Protein AF-Q63197-F1 (afdb_monomer)

Organism: Rattus norvegicus (NCBI:txid10116)

Structure (mmCIF, N/CA/C/O backbone):
data_AF-Q63197-F1
#
_entry.id   AF-Q63197-F1
#
loop_
_atom_site.group_PDB
_atom_site.id
_atom_site.type_symbol
_atom_site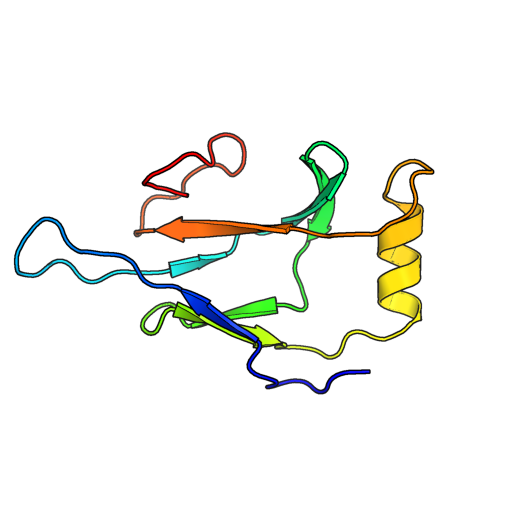.label_atom_id
_atom_site.label_alt_id
_atom_site.label_comp_id
_atom_site.label_asym_id
_atom_site.label_entity_id
_atom_site.label_seq_id
_atom_site.pdbx_PDB_ins_code
_atom_site.Cartn_x
_atom_site.Cartn_y
_atom_site.Cartn_z
_atom_site.occupancy
_atom_site.B_iso_or_equiv
_atom_site.auth_seq_id
_atom_site.auth_comp_id
_atom_site.auth_asym_id
_atom_site.auth_atom_id
_atom_site.pdbx_PDB_model_num
ATOM 1 N N . ASP A 1 1 ? 5.949 -14.709 -10.144 1.00 86.06 1 ASP A N 1
ATOM 2 C CA . ASP A 1 1 ? 4.489 -14.543 -10.277 1.00 86.06 1 ASP A CA 1
ATOM 3 C C . ASP A 1 1 ? 3.784 -15.011 -9.010 1.00 86.06 1 ASP A C 1
ATOM 5 O O . ASP A 1 1 ? 3.455 -16.183 -8.872 1.00 86.06 1 ASP A O 1
ATOM 9 N N . GLN A 1 2 ? 3.623 -14.119 -8.028 1.00 91.81 2 GLN A N 1
ATOM 10 C CA . GLN A 1 2 ? 2.779 -14.414 -6.863 1.00 91.81 2 GLN A CA 1
ATOM 11 C C . GLN A 1 2 ? 1.305 -14.344 -7.283 1.00 91.81 2 GLN A C 1
ATOM 13 O O . GLN A 1 2 ? 0.933 -13.479 -8.076 1.00 91.81 2 GLN A O 1
ATOM 18 N N . ALA A 1 3 ? 0.474 -15.257 -6.779 1.00 94.75 3 ALA A N 1
ATOM 19 C CA . ALA A 1 3 ? -0.929 -15.349 -7.172 1.00 94.75 3 ALA A CA 1
ATOM 20 C C . ALA A 1 3 ? -1.795 -14.257 -6.519 1.00 94.75 3 ALA A C 1
ATOM 22 O O . ALA A 1 3 ? -1.486 -13.758 -5.433 1.00 94.75 3 ALA A O 1
ATOM 23 N N . ALA A 1 4 ? -2.922 -13.934 -7.156 1.00 96.25 4 ALA A N 1
ATOM 24 C CA . ALA A 1 4 ? -3.973 -13.132 -6.536 1.00 96.25 4 ALA A CA 1
ATOM 25 C C . ALA A 1 4 ? -4.493 -13.800 -5.247 1.00 96.25 4 ALA A C 1
ATOM 27 O O . ALA A 1 4 ? -4.505 -15.024 -5.118 1.00 96.25 4 ALA A O 1
ATOM 28 N N . GLY A 1 5 ? -4.905 -12.984 -4.284 1.00 95.94 5 GLY A N 1
ATOM 29 C CA . GLY A 1 5 ? -5.305 -13.387 -2.938 1.00 95.94 5 GLY A CA 1
ATOM 30 C C . GLY A 1 5 ? -4.145 -13.625 -1.966 1.00 95.94 5 GLY A C 1
ATOM 31 O O . GLY A 1 5 ? -4.399 -13.933 -0.804 1.00 95.94 5 GLY A O 1
ATOM 32 N N . THR A 1 6 ? -2.883 -13.489 -2.393 1.00 97.88 6 THR A N 1
ATOM 33 C CA . THR A 1 6 ? -1.731 -13.729 -1.507 1.00 97.88 6 THR A CA 1
ATOM 34 C C . THR A 1 6 ? -1.669 -12.663 -0.404 1.00 97.88 6 THR A C 1
ATOM 36 O O . THR A 1 6 ? -1.528 -11.480 -0.730 1.00 97.88 6 THR A O 1
ATOM 39 N N . PRO A 1 7 ? -1.737 -13.041 0.887 1.00 97.62 7 PRO A N 1
ATOM 40 C CA . PRO A 1 7 ? -1.566 -12.098 1.984 1.00 97.62 7 PRO A CA 1
ATOM 41 C C . PRO A 1 7 ? -0.109 -11.630 2.061 1.00 97.62 7 PRO A C 1
ATOM 43 O O . PRO A 1 7 ? 0.816 -12.429 1.911 1.00 97.62 7 PRO A O 1
ATOM 46 N N . LEU A 1 8 ? 0.090 -10.336 2.309 1.00 97.50 8 LEU A N 1
ATOM 47 C CA . LEU A 1 8 ? 1.413 -9.718 2.394 1.00 97.50 8 LEU A CA 1
ATOM 48 C C . LEU A 1 8 ? 1.792 -9.424 3.847 1.00 97.50 8 LEU A C 1
ATOM 50 O O . LEU A 1 8 ? 2.785 -9.951 4.342 1.00 97.50 8 LEU A O 1
ATOM 54 N N . LEU A 1 9 ? 1.012 -8.579 4.528 1.00 98.12 9 LEU A N 1
ATOM 55 C CA . LEU A 1 9 ? 1.285 -8.143 5.901 1.00 98.12 9 LEU A CA 1
ATOM 56 C C . LEU A 1 9 ? 0.049 -7.522 6.559 1.00 98.12 9 LEU A C 1
ATOM 58 O O . LEU A 1 9 ? -0.876 -7.098 5.871 1.00 98.12 9 LEU A O 1
ATOM 62 N N . TYR A 1 10 ? 0.070 -7.418 7.888 1.00 97.88 10 TYR A N 1
ATOM 63 C CA . TYR A 1 10 ? -0.922 -6.673 8.667 1.00 97.88 10 TYR A CA 1
ATOM 64 C C . TYR A 1 10 ? -0.350 -5.342 9.150 1.00 97.88 10 TYR A C 1
ATOM 66 O O . TYR A 1 10 ? 0.764 -5.300 9.679 1.00 97.88 10 TYR A O 1
ATOM 74 N N . VAL A 1 11 ? -1.140 -4.276 9.040 1.00 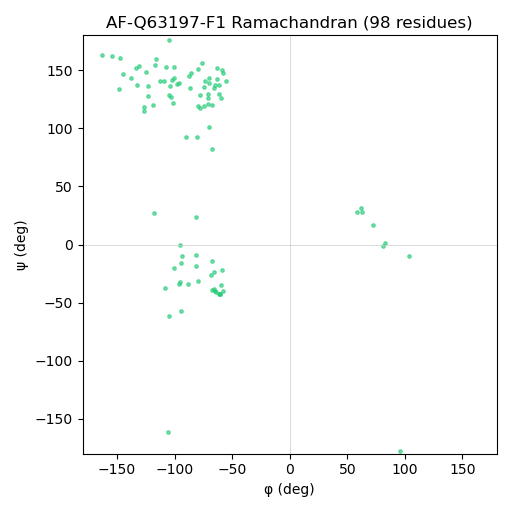96.94 11 VAL A N 1
ATOM 75 C CA . VAL A 1 11 ? -0.887 -3.005 9.728 1.00 96.94 11 VAL A CA 1
ATOM 76 C C . VAL A 1 11 ? -1.763 -2.879 10.967 1.00 96.94 11 VAL A C 1
ATOM 78 O O . VAL A 1 11 ? -2.848 -3.449 11.044 1.00 96.94 11 VAL A O 1
ATOM 81 N N . HIS A 1 12 ? -1.282 -2.123 11.949 1.00 95.88 12 HIS A N 1
ATOM 82 C CA . HIS A 1 12 ? -1.979 -1.912 13.211 1.00 95.88 12 HIS A CA 1
ATOM 83 C C . HIS A 1 12 ? -1.989 -0.426 13.546 1.00 95.88 12 HIS A C 1
ATOM 85 O O . HIS A 1 12 ? -0.967 0.248 13.426 1.00 95.88 12 HIS A O 1
ATOM 91 N N . ALA A 1 13 ? -3.138 0.058 14.004 1.00 94.81 13 ALA A N 1
ATOM 92 C CA . ALA A 1 13 ? -3.306 1.407 14.516 1.00 94.81 13 ALA A CA 1
ATOM 93 C C . ALA A 1 13 ? -3.845 1.330 15.941 1.00 94.81 13 ALA A C 1
ATOM 95 O O . ALA A 1 13 ? -4.828 0.633 16.210 1.00 94.81 13 ALA A O 1
ATOM 96 N N . LEU A 1 14 ? -3.166 2.018 16.854 1.00 93.81 14 LEU A N 1
ATOM 97 C CA . LEU A 1 14 ? -3.623 2.157 18.228 1.00 93.81 14 LEU A CA 1
ATOM 98 C C . LEU A 1 14 ? -4.702 3.238 18.293 1.00 93.81 14 LEU A C 1
ATOM 100 O O . LEU A 1 14 ? -4.734 4.143 17.465 1.00 93.81 14 LEU A O 1
ATOM 104 N N . ARG A 1 15 ? -5.604 3.092 19.260 1.00 92.06 15 ARG A N 1
ATOM 105 C CA . ARG A 1 15 ? -6.725 4.006 19.476 1.00 92.06 15 ARG A CA 1
ATOM 106 C C . ARG A 1 15 ? -6.417 4.918 20.642 1.00 92.06 15 ARG A C 1
ATOM 108 O O . ARG A 1 15 ? -5.907 4.439 21.656 1.00 92.06 15 ARG A O 1
ATOM 115 N N . ASP A 1 16 ? -6.812 6.171 20.511 1.00 91.44 16 ASP A N 1
ATOM 116 C CA . ASP A 1 16 ? -6.647 7.174 21.554 1.00 91.44 16 ASP A CA 1
ATOM 117 C C . ASP A 1 16 ? -7.856 7.175 22.499 1.00 91.44 16 ASP A C 1
ATOM 119 O O . ASP A 1 16 ? -7.701 7.353 23.710 1.00 91.44 16 ASP A O 1
ATOM 123 N N . ALA A 1 17 ? -9.059 6.900 21.975 1.00 93.56 17 ALA A N 1
ATOM 124 C CA . ALA A 1 17 ? -10.299 6.873 22.749 1.00 93.56 17 ALA A CA 1
ATOM 125 C C . ALA A 1 17 ? -11.087 5.548 22.627 1.00 93.56 17 ALA A C 1
ATOM 127 O O . ALA A 1 17 ? -11.108 4.900 21.571 1.00 93.56 17 ALA A O 1
ATOM 128 N N . PRO A 1 18 ? -11.811 5.133 23.689 1.00 91.75 18 PRO A N 1
ATOM 129 C CA . PRO A 1 18 ? -12.749 4.019 23.605 1.00 91.75 18 PRO A CA 1
ATOM 130 C C . PRO A 1 18 ? -13.845 4.302 22.570 1.00 91.75 18 PRO A C 1
ATOM 132 O O . PRO A 1 18 ? -14.539 5.311 22.652 1.00 91.75 18 PRO A O 1
ATOM 135 N N . GLY A 1 19 ? -14.023 3.388 21.615 1.00 89.56 19 GLY A N 1
ATOM 136 C CA . GLY A 1 19 ? -15.039 3.500 20.560 1.00 89.56 19 GLY A CA 1
ATOM 137 C C . GLY A 1 19 ? -14.495 3.906 19.192 1.00 89.56 19 GLY A C 1
ATOM 138 O O . GLY A 1 19 ? -15.210 3.765 18.204 1.00 89.56 19 GLY A O 1
ATOM 139 N N . GLU A 1 20 ? -13.229 4.319 19.097 1.00 90.75 20 GLU A N 1
ATOM 140 C CA . GLU A 1 20 ? -12.578 4.480 17.798 1.00 90.75 20 GLU A CA 1
ATOM 141 C C . GLU A 1 20 ? -12.486 3.126 17.080 1.00 90.75 20 GLU A C 1
ATOM 143 O O . GLU A 1 20 ? -12.273 2.074 17.699 1.00 90.75 20 GLU A O 1
ATOM 148 N N . VAL A 1 21 ? -12.672 3.144 15.763 1.00 90.94 21 VAL A N 1
ATOM 149 C CA . VAL A 1 21 ? -12.504 1.978 14.892 1.00 90.94 21 VAL A CA 1
ATOM 150 C C . VAL A 1 21 ? -11.549 2.396 13.780 1.00 90.94 21 VAL A C 1
ATOM 152 O O . VAL A 1 21 ? -11.870 3.338 13.049 1.00 90.94 21 VAL A O 1
ATOM 155 N N . PRO A 1 22 ? -10.372 1.757 13.655 1.00 91.56 22 PRO A N 1
ATOM 156 C CA . PRO A 1 22 ? -9.453 2.088 12.582 1.00 91.56 22 PRO A CA 1
ATOM 157 C C . PRO A 1 22 ? -10.096 1.736 11.240 1.00 91.56 22 PRO A C 1
ATOM 159 O O . PRO A 1 22 ? -10.719 0.687 11.086 1.00 91.56 22 PRO A O 1
ATOM 162 N N . SER A 1 23 ? -9.943 2.633 10.273 1.00 93.69 23 SER A N 1
ATOM 163 C CA . SER A 1 23 ? -10.330 2.393 8.889 1.00 93.69 23 SER A CA 1
ATOM 164 C C . SER A 1 23 ? -9.126 2.681 8.015 1.00 93.69 23 SER A C 1
ATOM 166 O O . SER A 1 23 ? -8.646 3.815 7.983 1.00 93.69 23 SER A O 1
ATOM 168 N N . PHE A 1 24 ? -8.616 1.643 7.362 1.00 94.62 24 PHE A N 1
ATOM 169 C CA . PHE A 1 24 ? -7.414 1.732 6.544 1.00 94.62 24 PHE A CA 1
ATOM 170 C C . PHE A 1 24 ? -7.760 1.943 5.074 1.00 94.62 24 PHE A C 1
ATOM 172 O O . PHE A 1 24 ? -8.672 1.310 4.537 1.00 94.62 24 PHE A O 1
ATOM 179 N N . ARG A 1 25 ? -7.000 2.806 4.399 1.00 93.44 25 ARG A N 1
ATOM 180 C CA . ARG A 1 25 ? -7.088 3.014 2.949 1.00 93.44 25 ARG A CA 1
ATOM 181 C C . ARG A 1 25 ? -5.694 3.118 2.351 1.00 93.44 25 ARG A C 1
ATOM 183 O O . ARG A 1 25 ? -4.803 3.693 2.964 1.00 93.44 25 ARG A O 1
ATOM 190 N N . LEU A 1 26 ? -5.508 2.576 1.154 1.00 93.56 26 LEU A N 1
ATOM 191 C CA . LEU A 1 26 ? -4.264 2.749 0.408 1.00 93.56 26 LEU A CA 1
ATOM 192 C C . LEU A 1 26 ? -4.301 4.040 -0.403 1.00 93.56 26 LEU A C 1
ATOM 194 O O . LEU A 1 26 ? -5.356 4.449 -0.890 1.00 93.56 26 LEU A O 1
ATOM 198 N N . GLY A 1 27 ? -3.130 4.647 -0.569 1.00 92.50 27 GLY A N 1
ATOM 199 C CA . GLY A 1 27 ? -2.896 5.600 -1.642 1.00 92.50 27 GLY A CA 1
ATOM 200 C C . GLY A 1 27 ? -3.143 4.956 -3.007 1.00 92.50 27 GLY A C 1
ATOM 201 O O . GLY A 1 27 ? -2.954 3.753 -3.202 1.00 92.50 27 GLY A O 1
ATOM 202 N N . GLN A 1 28 ? -3.562 5.783 -3.951 1.00 92.56 28 GLN A N 1
ATOM 203 C CA . GLN A 1 28 ? -3.797 5.447 -5.341 1.00 92.56 28 GLN A CA 1
ATOM 204 C C . GLN A 1 28 ? -2.500 5.128 -6.088 1.00 92.56 28 GLN A C 1
ATOM 206 O O . GLN A 1 28 ? -2.570 4.386 -7.054 1.00 92.56 28 GLN A O 1
ATOM 211 N N . TYR A 1 29 ? -1.332 5.643 -5.687 1.00 93.69 29 TYR A N 1
ATOM 212 C CA . TYR A 1 29 ? -0.096 5.490 -6.471 1.00 93.69 29 TYR A CA 1
ATOM 213 C C . TYR A 1 29 ? 0.968 4.619 -5.799 1.00 93.69 29 TYR A C 1
ATOM 215 O O . TYR A 1 29 ? 1.239 4.736 -4.604 1.00 93.69 29 TYR A O 1
ATOM 223 N N . LEU A 1 30 ? 1.646 3.812 -6.618 1.00 94.00 30 LEU A N 1
ATOM 224 C CA . LEU A 1 30 ? 2.939 3.216 -6.309 1.00 94.00 30 LEU A CA 1
ATOM 225 C C . LEU A 1 30 ? 4.039 4.254 -6.495 1.00 94.00 30 LEU A C 1
ATOM 227 O O . LEU A 1 30 ? 4.171 4.879 -7.555 1.00 94.00 30 LEU A O 1
ATOM 231 N N . TYR A 1 31 ? 4.866 4.391 -5.471 1.00 92.19 31 TYR A N 1
ATOM 232 C CA . TYR A 1 31 ? 5.979 5.317 -5.462 1.00 92.19 31 TYR A CA 1
ATOM 233 C C . TYR A 1 31 ? 7.316 4.578 -5.550 1.00 92.19 31 TYR A C 1
ATOM 235 O O . TYR A 1 31 ? 7.510 3.525 -4.944 1.00 92.19 31 TYR A O 1
ATOM 243 N N . GLY A 1 32 ? 8.238 5.154 -6.315 1.00 89.88 32 GLY A N 1
ATOM 244 C CA . GLY A 1 32 ? 9.622 4.721 -6.454 1.00 89.88 32 GLY A CA 1
ATOM 245 C C . GLY A 1 32 ? 10.585 5.651 -5.727 1.00 89.88 32 GLY A C 1
ATOM 246 O O . GLY A 1 32 ? 10.202 6.454 -4.872 1.00 89.88 32 GLY A O 1
ATOM 247 N N . VAL A 1 33 ? 11.862 5.578 -6.096 1.00 82.81 33 VAL A N 1
ATOM 248 C CA . VAL A 1 33 ? 12.936 6.333 -5.432 1.00 82.81 33 VAL A CA 1
ATOM 249 C C . VAL A 1 33 ? 12.615 7.839 -5.420 1.00 82.81 33 VAL A C 1
ATOM 251 O O . VAL A 1 33 ? 12.035 8.384 -6.362 1.00 82.81 33 VAL A O 1
ATOM 254 N N . TYR A 1 34 ? 12.938 8.509 -4.309 1.00 82.19 34 TYR A N 1
ATOM 255 C CA . TYR A 1 34 ? 12.663 9.936 -4.076 1.00 82.19 34 TYR A CA 1
ATOM 256 C C . TYR A 1 34 ? 11.180 10.348 -4.159 1.00 82.19 34 TYR A C 1
ATOM 258 O O . TYR A 1 34 ? 10.880 11.501 -4.452 1.00 82.19 34 TYR A O 1
ATOM 266 N N . ARG A 1 35 ? 10.243 9.433 -3.862 1.00 83.75 35 ARG A N 1
ATOM 267 C CA . ARG A 1 35 ? 8.783 9.682 -3.937 1.00 83.75 35 ARG A CA 1
ATOM 268 C C . ARG A 1 35 ? 8.309 10.026 -5.349 1.00 83.75 35 ARG A C 1
ATOM 270 O O . ARG A 1 35 ? 7.318 10.731 -5.526 1.00 83.75 35 ARG A O 1
ATOM 277 N N . THR A 1 36 ? 8.975 9.467 -6.355 1.00 87.69 36 THR A N 1
ATOM 278 C CA . THR A 1 36 ? 8.518 9.547 -7.745 1.00 87.69 36 THR A CA 1
ATOM 279 C C . THR A 1 36 ? 7.278 8.675 -7.923 1.00 87.69 36 THR A C 1
ATOM 281 O O . THR A 1 36 ? 7.315 7.491 -7.594 1.00 87.69 36 THR A O 1
ATOM 284 N N . ARG A 1 37 ? 6.178 9.228 -8.442 1.00 92.06 37 ARG A N 1
ATOM 285 C CA . ARG A 1 37 ? 4.983 8.440 -8.789 1.00 92.06 37 ARG A CA 1
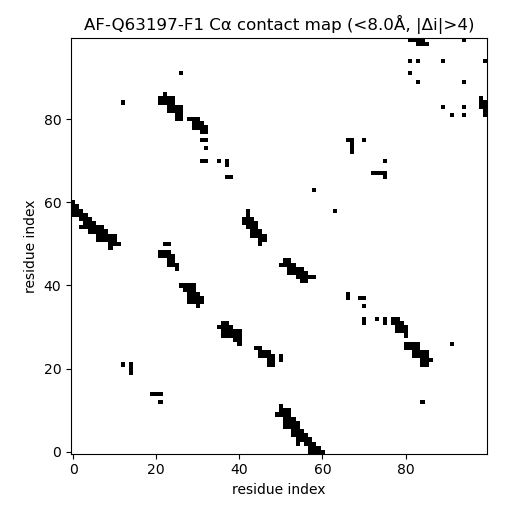ATOM 286 C C . ARG A 1 37 ? 5.280 7.575 -10.012 1.00 92.06 37 ARG A C 1
ATOM 288 O O . ARG A 1 37 ? 5.613 8.114 -11.063 1.00 92.06 37 ARG A O 1
ATOM 295 N N . LEU A 1 38 ? 5.151 6.257 -9.876 1.00 93.06 38 LEU A N 1
ATOM 296 C CA . LEU A 1 38 ? 5.417 5.305 -10.957 1.00 93.06 38 LEU A CA 1
ATOM 297 C C . LEU A 1 38 ? 4.131 4.950 -11.710 1.00 93.06 38 LEU A C 1
ATOM 299 O O . LEU A 1 38 ? 4.033 5.127 -12.925 1.00 93.06 38 LEU A O 1
ATOM 303 N N . HIS A 1 39 ? 3.131 4.451 -10.991 1.00 94.25 39 HIS A N 1
ATOM 304 C CA . HIS A 1 39 ? 1.874 3.966 -11.557 1.00 94.25 39 HIS A CA 1
ATOM 305 C C . HIS A 1 39 ? 0.761 4.068 -10.517 1.00 94.25 39 HIS A C 1
ATOM 307 O O . HIS A 1 39 ? 1.047 4.162 -9.324 1.00 94.25 39 HIS A O 1
ATOM 313 N N . GLU A 1 40 ? -0.492 4.025 -10.957 1.00 94.69 40 GLU A N 1
ATOM 314 C CA . GLU A 1 40 ? -1.596 3.726 -10.048 1.00 94.69 40 GLU A CA 1
ATOM 315 C C . GLU A 1 40 ? -1.450 2.299 -9.481 1.00 94.69 40 GLU A C 1
ATOM 317 O O . GLU A 1 40 ? -0.798 1.430 -10.062 1.00 94.69 40 GLU A O 1
ATOM 322 N N . ASN A 1 41 ? -1.973 2.062 -8.289 1.00 94.94 41 ASN A N 1
ATOM 323 C CA . ASN A 1 41 ? -1.866 0.796 -7.593 1.00 94.94 41 ASN A CA 1
ATOM 324 C C . ASN A 1 41 ? -3.048 -0.106 -7.960 1.00 94.94 41 ASN A C 1
ATOM 326 O O . ASN A 1 41 ? -4.082 -0.082 -7.298 1.00 94.94 41 ASN A O 1
ATOM 330 N N . ASP A 1 42 ? -2.852 -0.936 -8.980 1.00 94.56 42 ASP A N 1
ATOM 331 C CA . ASP A 1 42 ? -3.872 -1.881 -9.449 1.00 94.56 42 ASP A CA 1
ATOM 332 C C . ASP A 1 42 ? -3.737 -3.280 -8.821 1.00 94.56 42 ASP A C 1
ATOM 334 O O . ASP A 1 42 ? -4.613 -4.138 -8.977 1.00 94.56 42 ASP A O 1
ATOM 338 N N . TRP A 1 43 ? -2.631 -3.535 -8.111 1.00 96.00 43 TRP A N 1
ATOM 339 C CA . TRP A 1 43 ? -2.245 -4.883 -7.687 1.00 96.00 43 TRP A CA 1
ATOM 340 C C . TRP A 1 43 ? -2.400 -5.131 -6.192 1.00 96.00 43 TRP A C 1
ATOM 342 O O . TRP A 1 43 ? -2.766 -6.240 -5.809 1.00 96.00 43 TRP A O 1
ATOM 352 N N . ILE A 1 44 ? -2.118 -4.143 -5.339 1.00 97.00 44 ILE A N 1
ATOM 353 C CA . ILE A 1 44 ? -2.107 -4.318 -3.882 1.00 97.00 44 ILE A CA 1
ATOM 354 C C . ILE A 1 44 ? -3.380 -3.714 -3.297 1.00 97.00 44 ILE A C 1
ATOM 356 O O . ILE A 1 44 ? -3.685 -2.548 -3.524 1.00 97.00 44 ILE A O 1
ATOM 360 N N . HIS A 1 45 ? -4.112 -4.491 -2.510 1.00 96.75 45 HIS A N 1
ATOM 361 C CA . HIS A 1 45 ? -5.304 -4.038 -1.801 1.00 96.75 45 HIS A CA 1
ATOM 362 C C . HIS A 1 45 ? -5.105 -4.107 -0.291 1.00 96.75 45 HIS A C 1
ATOM 364 O O . HIS A 1 45 ? -4.245 -4.832 0.209 1.00 96.75 45 HIS A O 1
ATOM 370 N N . ILE A 1 46 ? -5.925 -3.341 0.429 1.00 97.38 46 ILE A N 1
ATOM 371 C CA . ILE A 1 46 ? -6.025 -3.389 1.884 1.00 97.38 46 ILE A CA 1
ATOM 372 C C . ILE A 1 46 ? -7.464 -3.684 2.287 1.00 97.38 46 ILE A C 1
ATOM 374 O O . ILE A 1 46 ? -8.404 -3.113 1.732 1.00 97.38 46 ILE A O 1
ATOM 378 N N . ASP A 1 47 ? -7.639 -4.567 3.261 1.00 96.69 47 ASP A N 1
ATOM 379 C CA . ASP A 1 47 ? -8.911 -4.699 3.954 1.00 96.69 47 ASP A CA 1
ATOM 380 C C . ASP A 1 47 ? -9.045 -3.582 4.998 1.00 96.69 47 ASP A C 1
ATOM 382 O O . ASP A 1 47 ? -8.241 -3.464 5.927 1.00 96.69 47 ASP A O 1
ATOM 386 N N . ALA A 1 48 ? -10.070 -2.745 4.832 1.00 94.94 48 ALA A N 1
ATOM 387 C CA . ALA A 1 48 ? -10.218 -1.518 5.605 1.00 94.94 48 ALA A CA 1
ATOM 388 C C . ALA A 1 48 ? -10.466 -1.752 7.104 1.00 94.94 48 ALA A C 1
ATOM 390 O O . ALA A 1 48 ? -10.191 -0.848 7.889 1.00 94.94 48 ALA A O 1
ATOM 391 N N . GLY A 1 49 ? -10.993 -2.917 7.501 1.00 94.50 49 GLY A N 1
ATOM 392 C CA . GLY A 1 49 ? -11.326 -3.219 8.896 1.00 94.50 49 GLY A CA 1
ATOM 393 C C . GLY A 1 49 ? -10.226 -3.976 9.640 1.00 94.50 49 GLY A C 1
ATOM 394 O O . GLY A 1 49 ? -10.050 -3.786 10.840 1.00 94.50 49 GLY A O 1
ATOM 395 N N . THR A 1 50 ? -9.479 -4.825 8.937 1.00 96.06 50 THR A N 1
ATOM 396 C CA . THR A 1 50 ? -8.445 -5.692 9.525 1.00 96.06 50 THR A CA 1
ATOM 397 C C . THR A 1 50 ? -7.028 -5.163 9.333 1.00 96.06 50 THR A C 1
ATOM 399 O O . THR A 1 50 ? -6.129 -5.580 10.060 1.00 96.06 50 THR A O 1
ATOM 402 N N . GLY A 1 51 ? -6.805 -4.270 8.363 1.00 96.31 51 GLY A N 1
ATOM 403 C CA . GLY A 1 51 ? -5.467 -3.793 8.016 1.00 96.31 51 GLY A CA 1
ATOM 404 C C . GLY A 1 51 ? -4.617 -4.832 7.279 1.00 96.31 51 GLY A C 1
ATOM 405 O O . GLY A 1 51 ? -3.397 -4.686 7.215 1.00 96.31 51 GLY A O 1
ATOM 406 N N . LEU A 1 52 ? -5.222 -5.892 6.732 1.00 98.31 52 LEU A N 1
ATOM 407 C CA . LEU A 1 52 ? -4.513 -6.869 5.909 1.00 98.31 52 LEU A CA 1
ATOM 408 C C . LEU A 1 52 ? -4.222 -6.287 4.524 1.00 98.31 52 LEU A C 1
ATOM 410 O O . LEU A 1 52 ? -5.152 -6.007 3.767 1.00 98.31 52 LEU A O 1
ATOM 414 N N . LEU A 1 53 ? -2.943 -6.178 4.170 1.00 98.12 53 LEU A N 1
ATOM 415 C CA . LEU A 1 53 ? -2.512 -5.962 2.794 1.00 98.12 53 LEU A CA 1
ATOM 416 C C . LEU A 1 53 ? -2.385 -7.305 2.079 1.00 98.12 53 LEU A C 1
ATOM 418 O O . LEU A 1 53 ? -1.791 -8.250 2.605 1.00 98.12 53 LEU A O 1
ATOM 422 N N . TYR A 1 54 ? -2.900 -7.374 0.859 1.00 97.50 54 TYR A N 1
ATOM 423 C CA . TYR A 1 54 ? -2.855 -8.567 0.021 1.00 97.50 54 TYR A CA 1
ATOM 424 C C . TYR A 1 54 ? -2.749 -8.197 -1.460 1.00 97.50 54 TYR A C 1
ATOM 426 O O . TYR A 1 54 ? -3.064 -7.079 -1.870 1.00 97.50 54 TYR A O 1
ATOM 434 N N . LEU A 1 55 ? -2.305 -9.149 -2.277 1.00 97.00 55 LEU A N 1
ATOM 435 C CA . LEU A 1 55 ? -2.327 -9.012 -3.729 1.00 97.00 55 LEU A CA 1
ATOM 436 C C . LEU A 1 55 ? -3.740 -9.269 -4.245 1.00 97.00 55 LEU A C 1
ATOM 438 O O . LEU A 1 55 ? -4.248 -10.375 -4.111 1.00 97.00 55 LEU A O 1
ATOM 442 N N . ASN A 1 56 ? -4.371 -8.280 -4.861 1.00 95.62 56 ASN A N 1
ATOM 443 C CA . ASN A 1 56 ? -5.628 -8.465 -5.582 1.00 95.62 56 ASN A CA 1
ATOM 444 C C . ASN A 1 56 ? -5.392 -9.052 -6.982 1.00 95.62 56 ASN A C 1
ATOM 446 O O . ASN A 1 56 ? -6.200 -9.823 -7.489 1.00 95.62 56 ASN A O 1
ATOM 450 N N . GLN A 1 57 ? -4.248 -8.730 -7.587 1.00 93.62 57 GLN A N 1
ATOM 451 C CA . GLN A 1 57 ? -3.824 -9.246 -8.886 1.00 93.62 57 GLN A CA 1
ATOM 452 C C . GLN A 1 57 ? -2.385 -9.756 -8.808 1.00 93.62 57 GLN A C 1
ATOM 454 O O . GLN A 1 57 ? -1.592 -9.295 -7.986 1.00 93.62 57 GLN A O 1
ATOM 459 N N . SER A 1 58 ? -2.036 -10.709 -9.671 1.00 92.75 58 SER A N 1
ATOM 460 C CA . SER A 1 58 ? -0.652 -11.164 -9.801 1.00 92.75 58 SER A CA 1
ATOM 461 C C . SER A 1 58 ? 0.218 -10.092 -10.454 1.00 92.75 58 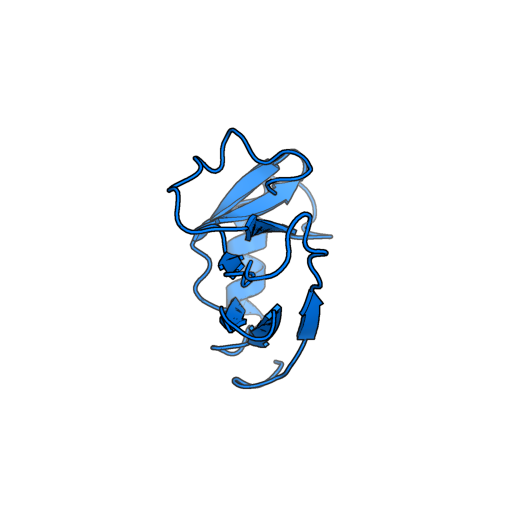SER A C 1
ATOM 463 O O . SER A 1 58 ? -0.212 -9.435 -11.399 1.00 92.75 58 SER A O 1
ATOM 465 N N . LEU A 1 59 ? 1.461 -9.980 -9.993 1.00 89.12 59 LEU A N 1
ATOM 466 C CA . LEU A 1 59 ? 2.510 -9.201 -10.648 1.00 89.12 59 LEU A CA 1
ATOM 467 C C . LEU A 1 59 ? 3.424 -10.154 -11.418 1.00 89.12 59 LEU A C 1
ATOM 469 O O . LEU A 1 59 ? 4.008 -11.073 -10.830 1.00 89.12 59 LEU A O 1
ATOM 473 N N . ASP A 1 60 ? 3.533 -9.921 -12.719 1.00 90.94 60 ASP A N 1
ATOM 474 C CA . ASP A 1 60 ? 4.398 -10.654 -13.636 1.00 90.94 60 ASP A CA 1
ATOM 475 C C . ASP A 1 60 ? 5.637 -9.825 -14.013 1.00 90.94 60 ASP A C 1
ATOM 477 O O . ASP A 1 60 ? 5.787 -8.662 -13.627 1.00 90.94 60 ASP A O 1
ATOM 481 N N . HIS A 1 61 ? 6.548 -10.427 -14.777 1.00 91.44 61 HIS A N 1
ATOM 482 C CA . HIS A 1 61 ? 7.767 -9.750 -15.220 1.00 91.44 61 HIS A CA 1
ATOM 483 C C . HIS A 1 61 ? 7.478 -8.465 -16.013 1.00 91.44 61 HIS A C 1
ATOM 485 O O . HIS A 1 61 ? 8.141 -7.452 -15.791 1.00 91.44 61 HIS A O 1
ATOM 491 N N . SER A 1 62 ? 6.456 -8.479 -16.877 1.00 92.06 62 SER A N 1
ATOM 492 C CA . SER A 1 62 ? 6.116 -7.327 -17.717 1.00 92.06 62 SER A CA 1
ATOM 493 C C . SER A 1 62 ? 5.628 -6.128 -16.893 1.00 92.06 62 SER A C 1
ATOM 495 O O . SER A 1 62 ? 6.027 -4.992 -17.160 1.00 92.06 62 SER A O 1
ATOM 497 N N . SER A 1 63 ? 4.853 -6.370 -15.830 1.00 92.12 63 SER A N 1
ATOM 498 C CA . SER A 1 63 ? 4.425 -5.334 -14.882 1.00 92.12 63 SER A CA 1
ATOM 499 C C . SER A 1 63 ? 5.623 -4.668 -14.194 1.00 92.12 63 SER A C 1
ATOM 501 O O . SER A 1 63 ? 5.686 -3.441 -14.084 1.00 92.12 63 SER A O 1
ATOM 503 N N . TRP A 1 64 ? 6.618 -5.457 -13.775 1.00 91.75 64 TRP A N 1
ATOM 504 C CA . TRP A 1 64 ? 7.832 -4.928 -13.147 1.00 91.75 64 TRP A CA 1
ATOM 505 C C . TRP A 1 64 ? 8.704 -4.121 -14.113 1.00 91.75 64 TRP A C 1
ATOM 507 O O . TRP A 1 64 ? 9.221 -3.069 -13.729 1.00 91.75 64 TRP A O 1
ATOM 517 N N . GLU A 1 65 ? 8.838 -4.556 -15.368 1.00 92.31 65 GLU A N 1
ATOM 518 C CA . GLU A 1 65 ? 9.558 -3.790 -16.392 1.00 92.31 65 GLU A CA 1
ATOM 519 C C . GLU A 1 65 ? 8.904 -2.425 -16.640 1.00 92.31 65 GLU A C 1
ATOM 521 O O . GLU A 1 65 ? 9.599 -1.407 -16.688 1.00 92.31 65 GLU A O 1
ATOM 526 N N . GLN A 1 66 ? 7.570 -2.370 -16.714 1.00 91.81 66 GLN A N 1
ATOM 527 C CA . GLN A 1 66 ? 6.841 -1.110 -16.883 1.00 91.81 66 GLN A CA 1
ATOM 528 C C . GLN A 1 66 ? 7.089 -0.132 -15.729 1.00 91.81 66 GLN A C 1
ATOM 530 O O . GLN A 1 66 ? 7.314 1.058 -15.968 1.00 91.81 66 GLN A O 1
ATOM 535 N N . LEU A 1 67 ? 7.094 -0.618 -14.484 1.00 92.25 67 LEU A N 1
ATOM 536 C CA . LEU A 1 67 ? 7.434 0.202 -13.319 1.00 92.25 67 LEU A CA 1
ATOM 537 C C . LEU A 1 67 ? 8.891 0.679 -13.374 1.00 92.25 67 LEU A C 1
ATOM 539 O O . LEU A 1 67 ? 9.172 1.842 -13.076 1.00 92.25 67 LEU A O 1
ATOM 543 N N . SER A 1 68 ? 9.812 -0.189 -13.798 1.00 91.31 68 SER A N 1
ATOM 544 C CA . SER A 1 68 ? 11.236 0.138 -13.894 1.00 91.31 68 SER A CA 1
ATOM 545 C C . SER A 1 68 ? 11.516 1.223 -14.936 1.00 91.31 68 SER A C 1
ATOM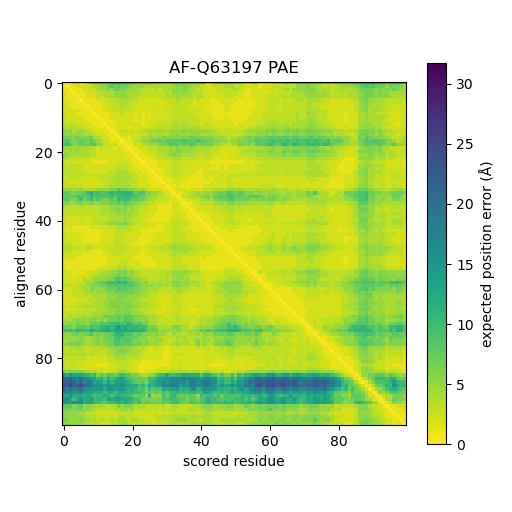 547 O O . SER A 1 68 ? 12.305 2.129 -14.671 1.00 91.31 68 SER A O 1
ATOM 549 N N . ILE A 1 69 ? 10.844 1.188 -16.093 1.00 91.00 69 ILE A N 1
ATOM 550 C CA . ILE A 1 69 ? 10.975 2.217 -17.142 1.00 91.00 69 ILE A CA 1
ATOM 551 C C . ILE A 1 69 ? 10.577 3.601 -16.608 1.00 91.00 69 ILE A C 1
ATOM 553 O O . ILE A 1 69 ? 11.189 4.610 -16.960 1.00 91.00 69 ILE A O 1
ATOM 557 N N . ARG A 1 70 ? 9.581 3.660 -15.717 1.00 88.56 70 ARG A N 1
ATOM 558 C CA . ARG A 1 70 ? 9.079 4.912 -15.130 1.00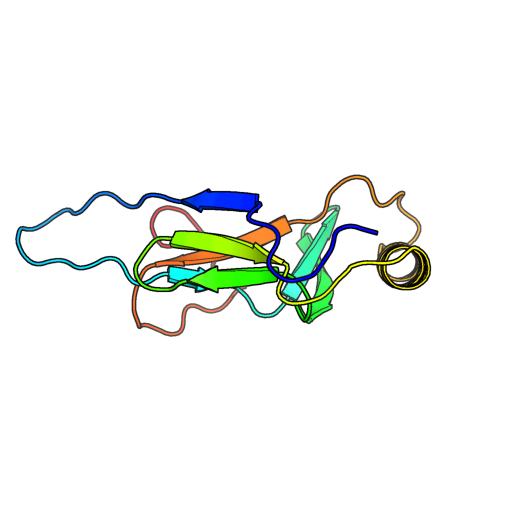 88.56 70 ARG A CA 1
ATOM 559 C C . ARG A 1 70 ? 9.917 5.432 -13.962 1.00 88.56 70 ARG A C 1
ATOM 561 O O . ARG A 1 70 ? 9.726 6.570 -13.547 1.00 88.56 70 ARG A O 1
ATOM 568 N N . ASN A 1 71 ? 10.883 4.659 -13.467 1.00 88.25 71 ASN A N 1
ATOM 569 C CA . ASN A 1 71 ? 11.732 5.030 -12.331 1.00 88.25 71 ASN A CA 1
ATOM 570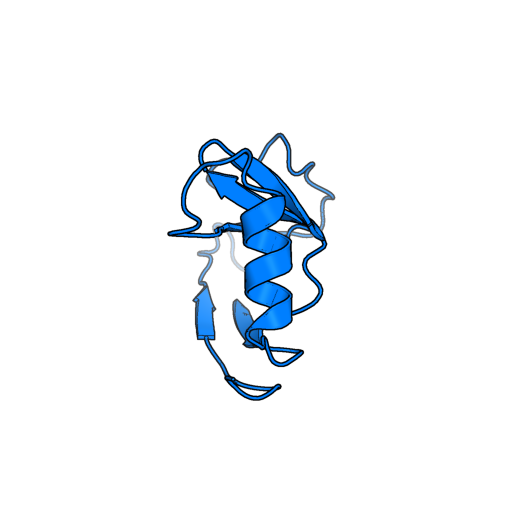 C C . ASN A 1 71 ? 12.904 5.964 -12.717 1.00 88.25 71 ASN A C 1
ATOM 572 O O . ASN A 1 71 ? 13.932 5.995 -12.044 1.00 88.25 71 ASN A O 1
ATOM 576 N N . GLY A 1 72 ? 12.782 6.712 -13.821 1.00 82.81 72 GLY A N 1
ATOM 577 C CA . GLY A 1 72 ? 13.708 7.793 -14.183 1.00 82.81 72 GLY A CA 1
ATOM 578 C C . GLY A 1 72 ? 15.154 7.360 -14.451 1.00 82.81 72 GLY A C 1
ATOM 579 O O . GLY A 1 72 ? 16.069 8.142 -14.218 1.00 82.81 72 GLY A O 1
ATOM 580 N N . GLY A 1 73 ? 15.373 6.119 -14.901 1.00 83.62 73 GLY A N 1
ATOM 581 C CA . GLY A 1 73 ? 16.711 5.569 -15.157 1.00 83.62 73 GLY A CA 1
ATOM 582 C C . GLY A 1 73 ? 17.434 5.028 -13.917 1.00 83.62 73 GLY A C 1
ATOM 583 O O . GLY A 1 73 ? 18.559 4.544 -14.037 1.00 83.62 73 GLY A O 1
ATOM 584 N N . PHE A 1 74 ? 16.802 5.063 -12.740 1.00 85.94 74 PHE A N 1
ATOM 585 C CA . PHE A 1 74 ? 17.322 4.430 -11.529 1.00 85.94 74 PHE A CA 1
ATOM 586 C C . PHE A 1 74 ? 16.875 2.963 -11.439 1.00 85.94 74 PHE A C 1
ATOM 588 O O . PHE A 1 74 ? 15.737 2.648 -11.804 1.00 85.94 74 PHE A O 1
ATOM 595 N N . PRO A 1 75 ? 17.712 2.055 -10.903 1.00 87.75 75 PRO A N 1
ATOM 596 C CA . PRO A 1 75 ? 17.300 0.675 -10.672 1.00 87.75 75 PRO A CA 1
ATOM 597 C C . PRO A 1 75 ? 16.120 0.627 -9.691 1.00 87.75 75 PRO A C 1
ATOM 599 O O . PRO A 1 75 ? 16.160 1.238 -8.619 1.00 87.75 75 PRO A O 1
ATOM 602 N N . LEU A 1 76 ? 15.058 -0.096 -10.056 1.00 88.81 76 LEU A N 1
ATOM 603 C CA . LEU A 1 76 ? 13.880 -0.265 -9.209 1.00 88.81 76 LEU A CA 1
ATOM 604 C C . LEU A 1 76 ? 14.148 -1.341 -8.148 1.00 88.81 76 LEU A C 1
ATOM 606 O O . LEU A 1 76 ? 13.961 -2.528 -8.389 1.00 88.81 76 LEU A O 1
ATOM 610 N N . LEU A 1 77 ? 14.617 -0.915 -6.975 1.00 88.62 77 LEU A N 1
ATOM 611 C CA . LEU A 1 77 ? 14.941 -1.819 -5.863 1.00 88.62 77 LEU A CA 1
ATOM 612 C C . LEU A 1 77 ? 13.799 -1.951 -4.855 1.00 88.62 77 LEU A C 1
ATOM 614 O O . LEU A 1 77 ? 13.623 -2.992 -4.226 1.00 88.62 77 LEU A O 1
ATOM 618 N N . THR A 1 78 ? 13.041 -0.876 -4.652 1.00 90.75 78 THR A N 1
ATOM 619 C CA . THR A 1 78 ? 11.960 -0.823 -3.667 1.00 90.75 78 THR A CA 1
ATOM 620 C C . THR A 1 78 ? 10.870 0.108 -4.167 1.00 90.75 78 THR A C 1
ATOM 622 O O . THR A 1 78 ? 11.153 1.219 -4.617 1.00 90.75 78 THR A O 1
ATOM 625 N N . VAL A 1 79 ? 9.629 -0.354 -4.058 1.00 92.62 79 VAL A N 1
ATOM 626 C CA . VAL A 1 79 ? 8.427 0.467 -4.212 1.00 92.62 79 VAL A CA 1
ATOM 627 C C . VAL A 1 79 ? 7.787 0.669 -2.850 1.00 92.62 79 VAL A C 1
ATOM 629 O O . VAL A 1 79 ? 7.933 -0.169 -1.959 1.00 92.62 79 VAL A O 1
ATOM 632 N N . PHE A 1 80 ? 7.071 1.770 -2.685 1.00 92.06 80 PHE A N 1
ATOM 633 C CA . PHE A 1 80 ? 6.308 2.037 -1.475 1.00 92.06 80 PHE A CA 1
ATOM 634 C C . PHE A 1 80 ? 4.904 2.526 -1.795 1.00 92.06 80 PHE A C 1
ATOM 636 O O . PHE A 1 80 ? 4.640 3.143 -2.828 1.00 92.06 80 PHE A O 1
ATOM 643 N N . LEU A 1 81 ? 4.014 2.231 -0.856 1.00 93.62 81 LEU A N 1
ATOM 644 C CA . LEU A 1 81 ? 2.640 2.694 -0.809 1.00 93.62 81 LEU A CA 1
ATOM 645 C C . LEU A 1 81 ? 2.461 3.546 0.438 1.00 93.62 81 LEU A C 1
ATOM 647 O O . LEU A 1 81 ? 3.167 3.382 1.433 1.00 93.62 81 LEU A O 1
ATOM 651 N N . GLN A 1 82 ? 1.492 4.443 0.370 1.00 93.81 82 GLN A N 1
ATOM 652 C CA . GLN A 1 82 ? 1.028 5.210 1.514 1.00 93.81 82 GLN A CA 1
ATOM 653 C C . GLN A 1 82 ? -0.230 4.538 2.072 1.00 93.81 82 GLN A C 1
ATOM 655 O O . GLN A 1 82 ? -1.079 4.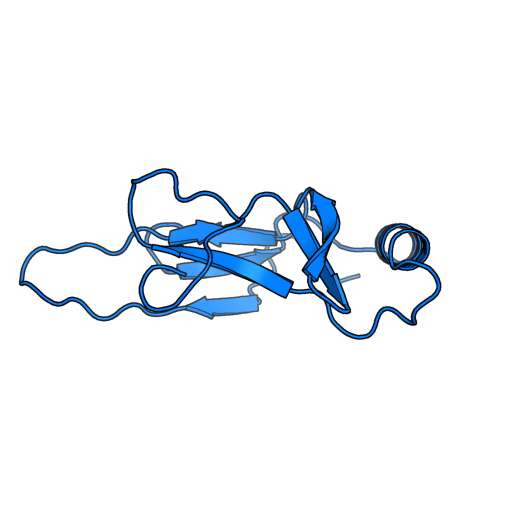090 1.299 1.00 93.81 82 GLN A O 1
ATOM 660 N N . VAL A 1 83 ? -0.340 4.444 3.397 1.00 94.38 83 VAL A N 1
ATOM 661 C CA . VAL A 1 83 ? -1.508 3.880 4.087 1.00 94.38 83 VAL A CA 1
ATOM 662 C C . VAL A 1 83 ? -2.106 4.979 4.949 1.00 94.38 83 VAL A C 1
ATOM 664 O O . VAL A 1 83 ? -1.437 5.488 5.835 1.00 94.38 83 VAL A O 1
ATOM 667 N N . PHE A 1 84 ? -3.362 5.326 4.704 1.00 93.06 84 PHE A N 1
ATOM 668 C CA . PHE A 1 84 ? -4.076 6.364 5.435 1.00 93.06 84 PHE A CA 1
ATOM 669 C C . PHE A 1 84 ? -4.997 5.759 6.486 1.00 93.06 84 PHE A C 1
ATOM 671 O O . PHE A 1 84 ? -5.648 4.734 6.249 1.00 93.06 84 PHE A O 1
ATOM 678 N N . LEU A 1 85 ? -5.088 6.445 7.623 1.00 90.38 85 LEU A N 1
ATOM 679 C CA . LEU A 1 85 ? -5.986 6.123 8.726 1.00 90.38 85 LEU A CA 1
ATOM 680 C C . LEU A 1 85 ? -7.168 7.097 8.776 1.00 90.38 85 LEU A C 1
ATOM 682 O O . LEU A 1 85 ? -6.999 8.313 8.801 1.00 90.38 85 LEU A O 1
ATOM 686 N N . GLY A 1 86 ? -8.385 6.555 8.828 1.00 80.12 86 GLY A N 1
ATOM 687 C CA . GLY A 1 86 ? -9.625 7.325 8.958 1.00 80.12 86 GLY A CA 1
ATOM 688 C C . GLY A 1 86 ? -10.331 7.609 7.627 1.00 80.12 86 GLY A C 1
ATOM 689 O O . GLY A 1 86 ? -9.920 7.146 6.563 1.00 80.12 86 GLY A O 1
ATOM 690 N N . SER A 1 87 ? -11.444 8.351 7.690 1.00 63.47 87 SER A N 1
ATOM 691 C CA . SER A 1 87 ? -12.373 8.595 6.569 1.00 63.47 87 SER A CA 1
ATOM 692 C C . SER A 1 87 ? -12.107 9.886 5.785 1.00 63.47 87 SER A C 1
ATOM 694 O O . SER A 1 87 ? -12.592 10.040 4.661 1.00 63.47 87 SER A O 1
ATOM 696 N N . THR A 1 88 ? -11.319 10.813 6.329 1.00 62.19 88 THR A N 1
ATOM 697 C CA . THR A 1 88 ? -11.001 12.087 5.675 1.00 62.19 88 THR A CA 1
ATOM 698 C C . THR A 1 88 ? -10.081 11.852 4.484 1.00 62.19 88 THR A C 1
ATOM 700 O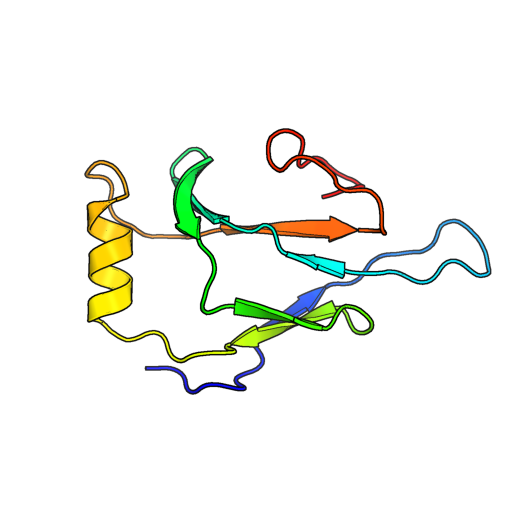 O . THR A 1 88 ? -9.094 11.131 4.581 1.00 62.19 88 THR A O 1
ATOM 703 N N . ALA A 1 89 ? -10.420 12.399 3.317 1.00 58.91 89 ALA A N 1
ATOM 704 C CA . ALA A 1 89 ? -9.589 12.295 2.120 1.00 58.91 89 ALA A CA 1
ATOM 705 C C . ALA A 1 89 ? -8.286 13.091 2.315 1.00 58.91 89 ALA A C 1
ATOM 707 O O . ALA A 1 89 ? -8.189 14.252 1.918 1.00 58.91 89 ALA A O 1
ATOM 708 N N . GLN A 1 90 ? -7.304 12.486 2.984 1.00 63.16 90 GLN A N 1
ATOM 709 C CA . GLN A 1 90 ? -5.955 13.025 3.057 1.00 63.16 90 GLN A CA 1
ATOM 710 C C . GLN A 1 90 ? -5.338 13.000 1.664 1.00 63.16 90 GLN A C 1
ATOM 712 O O . GLN A 1 90 ? -5.463 12.032 0.911 1.00 63.16 90 GLN A O 1
ATOM 717 N N . ARG A 1 91 ? -4.701 14.113 1.302 1.00 71.31 91 ARG A N 1
ATOM 718 C CA . ARG A 1 91 ? -3.964 14.222 0.049 1.00 71.31 91 ARG A CA 1
ATOM 719 C C . ARG A 1 91 ? -2.670 13.437 0.198 1.00 71.31 91 ARG A C 1
ATOM 721 O O . ARG A 1 91 ? -1.947 13.625 1.168 1.00 71.31 91 ARG A O 1
ATOM 728 N N . GLU A 1 92 ? -2.316 12.646 -0.805 1.00 76.81 92 GLU A N 1
ATOM 729 C CA . GLU A 1 92 ? -1.067 11.866 -0.796 1.00 76.81 92 GLU A CA 1
ATOM 730 C C . GLU A 1 92 ? 0.217 12.697 -0.660 1.00 76.81 92 GLU A C 1
ATOM 732 O O . GLU A 1 92 ? 1.262 12.205 -0.230 1.00 76.81 92 GLU A O 1
ATOM 737 N N . GLY A 1 93 ? 0.143 13.986 -1.004 1.00 73.88 93 GLY A N 1
ATOM 738 C CA . GLY A 1 93 ? 1.234 14.934 -0.783 1.00 73.88 93 GLY A CA 1
ATOM 739 C C . GLY A 1 93 ? 1.521 15.233 0.694 1.00 73.88 93 GLY A C 1
ATOM 740 O O . GLY A 1 93 ? 2.577 15.779 0.987 1.00 73.88 93 GLY A O 1
ATOM 741 N N . GLU A 1 94 ? 0.624 14.863 1.611 1.00 78.38 94 GLU A N 1
ATOM 742 C CA . GLU A 1 94 ? 0.676 15.190 3.044 1.00 78.38 94 GLU A CA 1
ATOM 743 C C . GLU A 1 94 ? 0.789 13.925 3.919 1.00 78.38 94 GLU A C 1
ATOM 745 O O . GLU A 1 94 ? 0.360 13.913 5.071 1.00 78.38 94 GLU A O 1
ATOM 750 N N . CYS A 1 95 ? 1.362 12.839 3.383 1.00 87.50 95 CYS A N 1
ATOM 751 C CA . CYS A 1 95 ? 1.565 11.600 4.135 1.00 87.50 95 CYS A CA 1
ATOM 752 C C . CYS A 1 95 ? 2.651 11.762 5.215 1.00 87.50 95 CYS A C 1
ATOM 754 O O . CYS A 1 95 ? 3.856 11.739 4.917 1.00 87.50 95 CYS A O 1
ATOM 756 N N . HIS A 1 96 ? 2.202 11.935 6.459 1.00 88.62 96 HIS A N 1
ATOM 757 C CA . HIS A 1 96 ? 3.027 12.086 7.651 1.00 88.62 96 HIS A CA 1
ATOM 758 C C . HIS A 1 96 ? 2.374 11.440 8.876 1.00 88.62 96 HIS A C 1
ATOM 760 O O . HIS A 1 96 ? 1.151 11.506 9.059 1.00 88.62 96 HIS A O 1
ATOM 766 N N . TRP A 1 97 ? 3.227 10.916 9.760 1.00 91.12 97 TRP A N 1
ATOM 767 C CA . TRP A 1 97 ? 2.796 10.299 11.008 1.00 91.12 97 TRP A CA 1
ATOM 768 C C . TRP A 1 97 ? 2.065 11.326 11.888 1.00 91.12 97 TRP A C 1
ATOM 770 O O . TRP A 1 97 ? 2.545 12.461 11.993 1.00 91.12 97 TRP A O 1
ATOM 780 N N . PRO A 1 98 ? 0.938 10.973 12.543 1.00 90.44 98 PRO A N 1
ATOM 781 C CA . PRO A 1 98 ? 0.342 9.631 12.672 1.00 90.44 98 PRO A CA 1
ATOM 782 C C . PRO A 1 98 ? -0.769 9.283 11.660 1.00 90.44 98 PRO A C 1
ATOM 784 O O . PRO A 1 98 ? -1.336 8.197 11.745 1.00 90.44 98 PRO A O 1
ATOM 787 N N . GLY A 1 99 ? -1.132 10.186 10.744 1.00 88.25 99 GLY A N 1
ATOM 788 C CA . GLY A 1 99 ? -2.267 9.976 9.825 1.00 88.25 99 GLY A CA 1
ATOM 789 C C . GLY A 1 99 ? -1.943 9.113 8.600 1.00 88.25 99 GLY A C 1
ATOM 790 O O . GLY A 1 99 ? -2.853 8.598 7.947 1.00 88.25 99 GLY A O 1
ATOM 791 N N . CYS A 1 100 ? -0.648 8.982 8.308 1.00 88.75 100 CYS A N 1
ATOM 792 C CA . CYS A 1 100 ? -0.016 8.185 7.265 1.00 88.75 100 CYS A CA 1
ATOM 793 C C . CYS A 1 100 ? 1.444 7.899 7.694 1.00 88.75 100 CYS A C 1
ATOM 795 O O . CYS A 1 100 ? 2.064 6.963 7.165 1.00 88.75 100 CYS A O 1
#

Nearest PDB structures (foldseek):
  6q2j-assembly1_E  TM=9.763E-01  e=6.735E-12  Homo sapiens
  2x2u-assembly1_A-2  TM=9.794E-01  e=9.011E-12  Homo sapiens
  6gl7-assembly1_E  TM=9.666E-01  e=7.139E-12  Homo sapiens
  4ux8-assembly1_B  TM=9.699E-01  e=9.551E-12  Homo sapiens
  6q2o-assembly1_E  TM=9.837E-01  e=1.613E-11  Homo sapiens

Mean predicted aligned error: 4.33 Å

Radius of gyration: 14.78 Å; Cα contacts (8 Å, |Δi|>4): 166; chains: 1; bounding box: 32×30×41 Å

pLDDT: mean 90.4, std 7.73, range [58.91, 98.31]

Foldseek 3Di:
DDAAPAWDDADDDDDPDPPDAKFKDKDQFKAFPPRQTQHGDPFWGADGRGRIIGGRHDDDPVNVVSSQVSNPVDGGPDIDIAMAIDDDPDDPVPRDPPGD

Sequence (100 aa):
DQAAGTPLLYVHALRDAPGEVPSFRLGQYLYGVYRTRLHENDWIHIDAGTGLLYLNQSLDHSSWEQLSIRNGGFPLLTVFLQVFLGSTAQREGECHWPGC

Secondary structure (DSSP, 8-state):
-BPTT-EEEE-----SSTT----EEE-SEEEEGGGEEEEE-SSEEE-TTT-EEEESS-B-HHHHHHHHHHSTTS-----B--EEESSS---GGG--TTT-

InterPro domains:
  IPR041163 Ret, cadherin like domain 1 [PF17756] (1-99)

Solvent-accessible surface area (backbone atoms only — not comparable to full-atom values): 6087 Å² total; per-residue (Å²): 114,57,57,53,70,42,75,73,51,73,55,87,80,87,74,93,55,94,82,68,72,75,32,43,44,68,51,63,44,33,22,33,76,94,73,38,74,49,44,72,51,81,35,66,43,64,40,36,80,70,28,39,32,26,24,67,36,56,56,46,72,68,60,52,51,56,46,33,69,52,42,78,83,45,85,76,84,61,75,48,72,48,52,36,59,54,87,71,86,74,56,83,93,67,69,43,81,90,51,62